Protein 2RKH (pdb70)

CATH classification: 1.10.10.10 (+1 more: 1.20.1280.20)

Nearest PDB structures (foldseek):
  2rkh-assembly1_A-2  TM=1.004E+00  e=2.175E-21  Paramagnetospirillum magnetotacticum MS-1
  1yg2-assembly1_A-2  TM=6.098E-01  e=1.077E-02  Vibrio cholerae
  6jyi-assembly1_B  TM=7.238E-01  e=4.010E-02  Bacillus cereus ATCC 14579
  8jxk-assembly3_E  TM=4.155E-01  e=3.402E-02  Mycobacterium tuberculosis H37Rv
  8uc6-assembly2_B  TM=2.905E-01  e=3.577E+00  Homo sapiens

Secondary structure (DSSP, 8-state):
---HHHHHHHHHHHHHHH---HHHHHHHHHHHHHH----TT----THHHHHTTSEE-----EE-HHHHHHHHHHHS----SSS-THHHHHHH---TT--HHHHHHHHHHHHHHHHHHHHHHHHHH-----SHHHHHHHH--HHHHHHHHHHHHHHH-

Foldseek 3Di:
DDDPLLVLLLQLLVVQAVDHQQVVSQVRSCLVVCLCPNPVVCVSGPVVCCVVQQWDFVCGTHGDPNVVVSNVVSVPDDDDPPPCCVVVVVVVVCCVVVDPVVSLVVLVVVLVVLVSSLVSLCVVLVPDDDDPSNVVSVVVVVSVVVNVVSVVVSVVD

B-factor: mean 50.37, std 12.3, range [30.34, 90.32]

Structure (mmCIF, N/CA/C/O backbone):
data_2RKH
#
_entry.id   2RKH
#
_cell.length_a   66.620
_cell.length_b   66.620
_cell.length_c   92.600
_cell.angle_alpha   90.000
_cell.angle_beta   90.000
_cell.angle_gamma   90.000
#
_symmetry.space_group_name_H-M   'P 43 21 2'
#
loop_
_entity.id
_entity.type
_entity.pdbx_description
1 polymer 'Putative AphA-like transcription factor'
2 water water
#
loop_
_atom_site.group_PDB
_atom_site.id
_atom_site.type_symbol
_atom_site.label_atom_id
_atom_site.label_alt_id
_atom_site.label_comp_id
_atom_site.label_asym_id
_atom_site.label_entity_id
_atom_site.label_seq_id
_atom_site.pdbx_PDB_ins_code
_atom_site.Cartn_x
_atom_site.Cartn_y
_atom_site.Cartn_z
_atom_site.occupancy
_atom_site.B_iso_or_equiv
_atom_site.auth_seq_id
_atom_site.auth_comp_id
_atom_site.auth_asym_id
_atom_site.auth_atom_id
_atom_site.pdbx_PDB_model_num
ATOM 1 N N . THR A 1 7 ? 20.108 4.009 -1.782 1.00 71.27 6 THR A N 1
ATOM 2 C CA . THR A 1 7 ? 19.713 5.105 -0.841 1.00 71.89 6 THR A CA 1
ATOM 3 C C . THR A 1 7 ? 18.764 4.576 0.245 1.00 71.67 6 THR A C 1
ATOM 4 O O . THR A 1 7 ? 17.889 3.743 -0.032 1.00 73.17 6 THR A O 1
ATOM 8 N N . LEU A 1 8 ? 18.944 5.078 1.471 1.00 69.17 7 LEU A N 1
ATOM 9 C CA . LEU A 1 8 ? 18.168 4.631 2.631 1.00 66.40 7 LEU A CA 1
ATOM 10 C C . LEU A 1 8 ? 16.719 5.124 2.630 1.00 65.10 7 LEU A C 1
ATOM 11 O O . LEU A 1 8 ? 16.405 6.180 2.070 1.00 64.42 7 LEU A O 1
ATOM 16 N N . THR A 1 9 ? 15.843 4.337 3.252 1.00 64.54 8 THR A N 1
ATOM 17 C CA . THR A 1 9 ? 14.452 4.743 3.468 1.00 63.73 8 THR A CA 1
ATOM 18 C C . THR A 1 9 ? 14.456 5.596 4.759 1.00 64.70 8 THR A C 1
ATOM 19 O O . THR A 1 9 ? 15.407 5.494 5.551 1.00 64.58 8 THR A O 1
ATOM 23 N N . PRO A 1 10 ? 13.435 6.462 4.964 1.00 65.58 9 PRO A N 1
ATOM 24 C CA . PRO A 1 10 ? 13.342 7.235 6.222 1.00 64.46 9 PRO A CA 1
ATOM 25 C C . PRO A 1 10 ? 13.411 6.389 7.510 1.00 63.81 9 PRO A C 1
ATOM 26 O O . PRO A 1 10 ? 14.040 6.817 8.476 1.00 65.10 9 PRO A O 1
ATOM 30 N N . LYS A 1 11 ? 12.796 5.206 7.504 1.00 61.26 10 LYS A N 1
ATOM 31 C CA . LYS A 1 11 ? 12.868 4.275 8.642 1.00 59.83 10 LYS A CA 1
ATOM 32 C C . LYS A 1 11 ? 14.307 3.773 8.882 1.00 59.26 10 LYS A C 1
ATOM 33 O O . LYS A 1 11 ? 14.718 3.598 10.033 1.00 58.40 10 LYS A O 1
ATOM 35 N N . GLU A 1 12 ? 15.050 3.536 7.794 1.00 57.23 11 GLU A N 1
ATOM 36 C CA . GLU A 1 12 ? 16.459 3.101 7.867 1.00 54.54 11 GLU A CA 1
ATOM 37 C C . GLU A 1 12 ? 17.388 4.201 8.385 1.00 51.33 11 GLU A C 1
ATOM 38 O O . GLU A 1 12 ? 18.352 3.903 9.085 1.00 52.74 11 GLU A O 1
ATOM 44 N N . ALA A 1 13 ? 17.116 5.445 8.004 1.00 49.48 12 ALA A N 1
ATOM 45 C CA . ALA A 1 13 ? 17.882 6.620 8.477 1.00 48.33 12 ALA A CA 1
ATOM 46 C C . ALA A 1 13 ? 17.730 6.809 9.999 1.00 47.63 12 ALA A C 1
ATOM 47 O O . ALA A 1 13 ? 18.710 7.089 10.695 1.00 47.19 12 ALA A O 1
ATOM 49 N N . VAL A 1 14 ? 16.500 6.633 10.492 1.00 45.21 13 VAL A N 1
ATOM 50 C CA . VAL A 1 14 ? 16.181 6.692 11.923 1.00 43.11 13 VAL A CA 1
ATOM 51 C C . VAL A 1 14 ? 16.844 5.516 12.651 1.00 42.80 13 VAL A C 1
ATOM 52 O O . VAL A 1 14 ? 17.365 5.691 13.753 1.00 42.39 13 VAL A O 1
ATOM 56 N N . ARG A 1 15 ? 16.820 4.327 12.042 1.00 42.31 14 ARG A N 1
ATOM 57 C CA . ARG A 1 15 ? 17.510 3.159 12.593 1.00 42.40 14 ARG A CA 1
ATOM 58 C C . ARG A 1 15 ? 19.015 3.357 12.684 1.00 39.60 14 ARG A C 1
ATOM 59 O O . ARG A 1 15 ? 19.622 2.944 13.660 1.00 38.64 14 ARG A O 1
ATOM 67 N N . LEU A 1 16 ? 19.604 3.937 11.639 1.00 39.86 15 LEU A N 1
ATOM 68 C CA . LEU A 1 16 ? 21.033 4.278 11.631 1.00 39.68 15 LEU A CA 1
ATOM 69 C C . LEU A 1 16 ? 21.347 5.215 12.804 1.00 38.53 15 LEU A C 1
ATOM 70 O O . LEU A 1 16 ? 22.297 4.983 13.549 1.00 39.71 15 LEU A O 1
ATOM 75 N N . CYS A 1 17 ? 20.493 6.219 13.005 1.00 39.45 16 CYS A N 1
ATOM 76 C CA . CYS A 1 17 ? 20.669 7.169 14.112 1.00 38.55 16 CYS A CA 1
ATOM 77 C C . CYS A 1 17 ? 20.631 6.464 15.466 1.00 38.33 16 CYS A C 1
ATOM 78 O O . CYS A 1 17 ? 21.537 6.640 16.271 1.00 37.91 16 CYS A O 1
ATOM 81 N N . ALA A 1 18 ? 19.626 5.608 15.667 1.00 37.73 17 ALA A N 1
ATOM 82 C CA . ALA A 1 18 ? 19.466 4.833 16.907 1.00 38.97 17 ALA A CA 1
ATOM 83 C C . ALA A 1 18 ? 20.618 3.864 17.178 1.00 38.61 17 ALA A C 1
ATOM 84 O O . ALA A 1 18 ? 21.153 3.835 18.292 1.00 38.41 17 ALA A O 1
ATOM 86 N N . LEU A 1 19 ? 20.989 3.075 16.166 1.00 39.42 18 LEU A N 1
ATOM 87 C CA . LEU A 1 19 ? 22.056 2.058 16.316 1.00 40.31 18 LEU A CA 1
ATOM 88 C C . LEU A 1 19 ? 23.440 2.679 16.531 1.00 41.41 18 LEU A C 1
ATOM 89 O O . LEU A 1 19 ? 24.228 2.157 17.317 1.00 41.01 18 LEU A O 1
ATOM 94 N N . GLY A 1 20 ? 23.729 3.777 15.831 1.00 40.29 19 GLY A N 1
ATOM 95 C CA . GLY A 1 20 ? 24.978 4.519 16.033 1.00 40.64 19 GLY A CA 1
ATOM 96 C C . GLY A 1 20 ? 25.059 5.177 17.412 1.00 39.75 19 GLY A C 1
ATOM 97 O O . GLY A 1 20 ? 26.115 5.187 18.033 1.00 40.65 19 GLY A O 1
ATOM 98 N N . THR A 1 21 ? 23.939 5.716 17.890 1.00 40.96 20 THR A N 1
ATOM 99 C CA . THR A 1 21 ? 23.864 6.377 19.200 1.00 42.42 20 THR A CA 1
ATOM 100 C C . THR A 1 21 ? 24.070 5.376 20.335 1.00 45.48 20 THR A C 1
ATOM 101 O O . THR A 1 21 ? 24.815 5.654 21.280 1.00 45.48 20 THR A O 1
ATOM 105 N N . ILE A 1 22 ? 23.401 4.230 20.238 1.00 47.52 21 ILE A N 1
ATOM 106 C CA . ILE A 1 22 ? 23.532 3.184 21.250 1.00 50.89 21 ILE A CA 1
ATOM 107 C C . ILE A 1 22 ? 24.885 2.437 21.173 1.00 51.83 21 ILE A C 1
ATOM 108 O O . ILE A 1 22 ? 25.326 1.893 22.184 1.00 50.34 21 ILE A O 1
ATOM 113 N N . ALA A 1 23 ? 25.527 2.419 19.998 1.00 53.24 22 ALA A N 1
ATOM 114 C CA . ALA A 1 23 ? 26.829 1.750 19.825 1.00 56.56 22 ALA A CA 1
ATOM 115 C C . ALA A 1 23 ? 27.952 2.368 20.673 1.00 59.32 22 ALA A C 1
ATOM 116 O O . ALA A 1 23 ? 28.846 1.645 21.111 1.00 58.97 22 ALA A O 1
ATOM 118 N N . SER A 1 24 ? 27.895 3.686 20.900 1.00 63.49 23 SER A N 1
ATOM 119 C CA . SER A 1 24 ? 28.891 4.404 21.719 1.00 65.34 23 SER A CA 1
ATOM 120 C C . SER A 1 24 ? 28.776 4.034 23.192 1.00 68.61 23 SER A C 1
ATOM 121 O O . SER A 1 24 ? 29.739 3.516 23.774 1.00 71.40 23 SER A O 1
ATOM 124 N N . GLN A 1 25 ? 27.607 4.296 23.785 1.00 69.47 24 GLN A N 1
ATOM 125 C CA . GLN A 1 25 ? 27.352 3.972 25.203 1.00 68.94 24 GLN A CA 1
ATOM 126 C C . GLN A 1 25 ? 25.917 3.469 25.428 1.00 68.72 24 GLN A C 1
ATOM 127 O O . GLN A 1 25 ? 24.984 4.023 24.824 1.00 69.28 24 GLN A O 1
ATOM 129 N N . PRO A 1 26 ? 25.736 2.394 26.241 1.00 67.12 25 PRO A N 1
ATOM 130 C CA . PRO A 1 26 ? 24.408 1.925 26.666 1.00 65.71 25 PRO A CA 1
ATOM 131 C C . PRO A 1 26 ? 23.512 3.038 27.239 1.00 62.35 25 PRO A C 1
ATOM 132 O O . PRO A 1 26 ? 24.013 3.997 27.845 1.00 63.16 25 PRO A O 1
ATOM 144 N N . ARG A 1 28 ? 19.100 4.141 28.434 1.00 49.66 27 ARG A N 1
ATOM 145 C CA . ARG A 1 28 ? 17.743 3.799 28.798 1.00 50.34 27 ARG A CA 1
ATOM 146 C C . ARG A 1 28 ? 16.858 4.110 27.567 1.00 49.79 27 ARG A C 1
ATOM 147 O O . ARG A 1 28 ? 17.191 5.034 26.791 1.00 45.34 27 ARG A O 1
ATOM 155 N N . TYR A 1 29 ? 15.786 3.324 27.361 1.00 49.54 28 TYR A N 1
ATOM 156 C CA . TYR A 1 29 ? 14.869 3.501 26.209 1.00 48.51 28 TYR A CA 1
ATOM 157 C C . TYR A 1 29 ? 14.520 4.980 25.989 1.00 46.98 28 TYR A C 1
ATOM 158 O O . TYR A 1 29 ? 14.713 5.504 24.887 1.00 44.37 28 TYR A O 1
ATOM 167 N N . SER A 1 30 ? 14.013 5.618 27.047 1.00 44.45 29 SER A N 1
ATOM 168 C CA . SER A 1 30 ? 13.634 7.050 27.039 1.00 44.79 29 SER A CA 1
ATOM 169 C C . SER A 1 30 ? 14.742 8.005 26.571 1.00 42.31 29 SER A C 1
ATOM 170 O O . SER A 1 30 ? 14.480 8.982 25.852 1.00 43.35 29 SER A O 1
ATOM 173 N N . GLU A 1 31 ? 15.974 7.714 26.989 1.00 41.00 30 GLU A N 1
ATOM 174 C CA . GLU A 1 31 ? 17.148 8.517 26.622 1.00 40.92 30 GLU A CA 1
ATOM 175 C C . GLU A 1 31 ? 17.484 8.346 25.141 1.00 38.32 30 GLU A C 1
ATOM 176 O O . GLU A 1 31 ? 17.758 9.332 24.461 1.00 37.63 30 GLU A O 1
ATOM 182 N N . LEU A 1 32 ? 17.437 7.105 24.651 1.00 36.75 31 LEU A N 1
ATOM 183 C CA . LEU A 1 32 ? 17.711 6.815 23.232 1.00 37.06 31 LEU A CA 1
ATOM 184 C C . LEU A 1 32 ? 16.645 7.440 22.324 1.00 36.07 31 LEU A C 1
ATOM 185 O O . LEU A 1 32 ? 16.982 8.116 21.333 1.00 39.13 31 LEU A O 1
ATOM 190 N N . ALA A 1 33 ? 15.368 7.255 22.688 1.00 36.97 32 ALA A N 1
ATOM 191 C CA . ALA A 1 33 ? 14.240 7.831 21.927 1.00 35.90 32 ALA A CA 1
ATOM 192 C C . ALA A 1 33 ? 14.346 9.355 21.848 1.00 34.71 32 ALA A C 1
ATOM 193 O O . ALA A 1 33 ? 14.228 9.938 20.749 1.00 34.74 32 ALA A O 1
ATOM 195 N N . GLY A 1 34 ? 14.600 9.989 22.994 1.00 32.78 33 GLY A N 1
ATOM 196 C CA . GLY A 1 34 ? 14.802 11.443 23.069 1.00 34.70 33 GLY A CA 1
ATOM 197 C C . GLY A 1 34 ? 15.953 11.980 22.227 1.00 34.18 33 GLY A C 1
ATOM 198 O O . GLY A 1 34 ? 15.855 13.055 2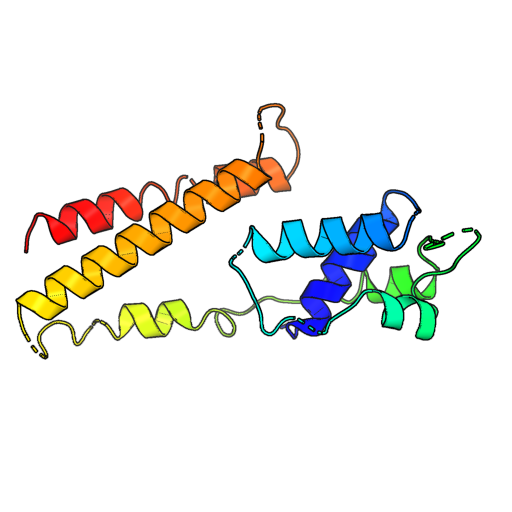1.598 1.00 35.09 33 GLY A O 1
ATOM 199 N N . SER A 1 35 ? 17.049 11.230 22.203 1.00 35.00 34 SER A N 1
ATOM 200 C CA . SER A 1 35 ? 18.241 11.614 21.442 1.00 33.73 34 SER A CA 1
ATOM 201 C C . SER A 1 35 ? 18.003 11.535 19.935 1.00 33.59 34 SER A C 1
ATOM 202 O O . SER A 1 35 ? 18.308 12.487 19.206 1.00 32.78 34 SER A O 1
ATOM 205 N N . VAL A 1 36 ? 17.440 10.413 19.484 1.00 33.68 35 VAL A N 1
ATOM 206 C CA . VAL A 1 36 ? 17.130 10.197 18.066 1.00 34.35 35 VAL A CA 1
ATOM 207 C C . VAL A 1 36 ? 16.140 11.249 17.564 1.00 33.22 35 VAL A C 1
ATOM 208 O O . VAL A 1 36 ? 16.350 11.842 16.520 1.00 34.62 35 VAL A O 1
ATOM 212 N N . ARG A 1 37 ? 15.084 11.478 18.336 1.00 33.61 36 ARG A N 1
ATOM 213 C CA . ARG A 1 37 ? 14.064 12.484 18.017 1.00 34.61 36 ARG A CA 1
ATOM 214 C C . ARG A 1 37 ? 14.655 13.875 17.859 1.00 34.53 36 ARG A C 1
ATOM 215 O O . ARG A 1 37 ? 14.348 14.595 16.898 1.00 39.10 36 ARG A O 1
ATOM 223 N N . HIS A 1 38 ? 15.503 14.252 18.810 1.00 36.15 37 HIS A N 1
ATOM 224 C CA . HIS A 1 38 ? 16.203 15.545 18.748 1.00 36.85 37 HIS A CA 1
ATOM 225 C C . HIS A 1 38 ? 17.167 15.667 17.563 1.00 37.29 37 HIS A C 1
ATOM 226 O O . HIS A 1 38 ? 17.136 16.665 16.831 1.00 37.20 37 HIS A O 1
ATOM 233 N N . PHE A 1 39 ? 17.994 14.648 17.342 1.00 39.17 38 PHE A N 1
ATOM 234 C CA . PHE A 1 39 ? 18.973 14.694 16.243 1.00 37.84 38 PHE A CA 1
ATOM 235 C C . PHE A 1 39 ? 18.306 14.757 14.873 1.00 37.71 38 PHE A C 1
ATOM 236 O O . PHE A 1 39 ? 18.615 15.652 14.061 1.00 35.44 38 PHE A O 1
ATOM 244 N N . THR A 1 40 ? 17.383 13.824 14.624 1.00 38.07 39 THR A N 1
ATOM 245 C CA . THR A 1 40 ? 16.674 13.757 13.334 1.00 36.47 39 THR A CA 1
ATOM 246 C C . THR A 1 40 ? 15.852 15.020 13.066 1.00 38.38 39 THR A C 1
ATOM 247 O O . THR A 1 40 ? 15.902 15.579 11.949 1.00 35.30 39 THR A O 1
ATOM 251 N N . SER A 1 41 ? 15.151 15.505 14.091 1.00 37.61 40 SER A N 1
ATOM 252 C CA . SER A 1 41 ? 14.315 16.697 13.927 1.00 39.31 40 SER A CA 1
ATOM 253 C C . SER A 1 41 ? 15.122 17.996 13.770 1.00 40.83 40 SER A C 1
ATOM 254 O O . SER A 1 41 ? 14.620 18.936 13.159 1.00 39.31 40 SER A O 1
ATOM 257 N N . ARG A 1 42 ? 16.333 18.072 14.343 1.00 42.62 41 ARG A N 1
ATOM 258 C CA . ARG A 1 42 ? 17.182 19.262 14.134 1.00 41.94 41 ARG A CA 1
ATOM 259 C C . ARG A 1 42 ? 17.699 19.345 12.694 1.00 44.71 41 ARG A C 1
ATOM 260 O O . ARG A 1 42 ? 17.838 20.438 12.177 1.00 46.91 41 ARG A O 1
ATOM 268 N N . ILE A 1 43 ? 17.995 18.210 12.069 1.00 44.31 42 ILE A N 1
ATOM 269 C CA . ILE A 1 43 ? 18.462 18.193 10.684 1.00 43.80 42 ILE A CA 1
ATOM 270 C C . ILE A 1 43 ? 17.303 18.33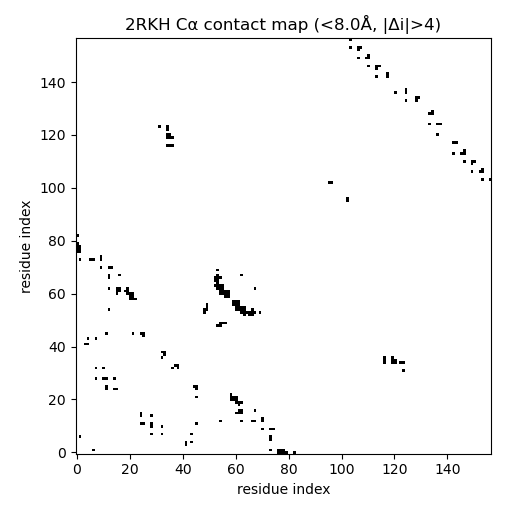4 9.688 1.00 46.37 42 ILE A C 1
ATOM 271 O O . ILE A 1 43 ? 17.405 19.108 8.734 1.00 44.52 42 ILE A O 1
ATOM 284 N N . GLY A 1 45 ? 13.852 19.066 10.336 1.00 42.25 44 GLY A N 1
ATOM 285 C CA . GLY A 1 45 ? 12.662 19.789 10.751 1.00 44.41 44 GLY A CA 1
ATOM 286 C C . GLY A 1 45 ? 11.729 18.839 11.483 1.00 42.05 44 GLY A C 1
ATOM 287 O O . GLY A 1 45 ? 12.090 17.669 11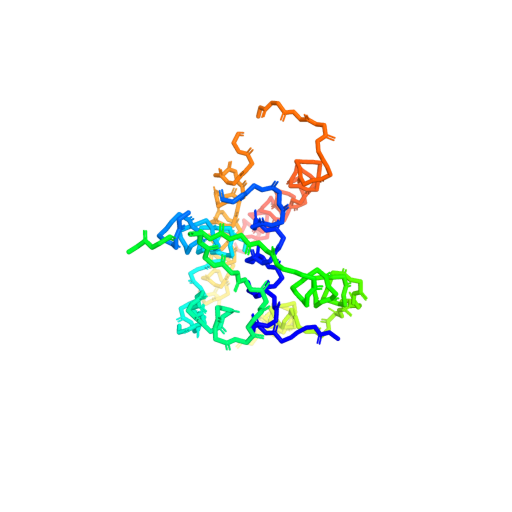.741 1.00 39.08 44 GLY A O 1
ATOM 288 N N . PRO A 1 46 ? 10.500 19.295 11.791 1.00 42.13 45 PRO A N 1
ATOM 289 C CA . PRO A 1 46 ? 9.593 18.453 12.574 1.00 40.79 45 PRO A CA 1
ATOM 290 C C . PRO A 1 46 ? 9.419 16.989 12.171 1.00 41.59 45 PRO A C 1
ATOM 291 O O . PRO A 1 46 ? 9.229 16.171 13.070 1.00 39.48 45 PRO A O 1
ATOM 295 N N . SER A 1 47 ? 9.457 16.642 10.873 1.00 42.05 46 SER A N 1
ATOM 296 C CA . SER A 1 47 ? 9.426 15.217 10.440 1.00 42.68 46 SER A CA 1
ATOM 297 C C . SER A 1 47 ? 8.333 14.396 11.099 1.00 43.79 46 SER A C 1
ATOM 298 O O . SER A 1 47 ? 8.572 13.256 11.550 1.00 45.71 46 SER A O 1
ATOM 301 N N . LEU A 1 48 ? 7.125 14.962 11.144 1.00 42.75 47 LEU A N 1
ATOM 302 C CA . LEU A 1 48 ? 6.001 14.343 11.862 1.00 42.26 47 LEU A CA 1
ATOM 303 C C . LEU A 1 48 ? 5.615 12.955 11.371 1.00 43.47 47 LEU A C 1
ATOM 304 O O . LEU A 1 48 ? 5.043 12.154 12.141 1.00 41.29 47 LEU A O 1
ATOM 309 N N . GLU A 1 49 ? 5.930 12.666 10.108 1.00 44.08 48 GLU A N 1
ATOM 310 C CA . GLU A 1 49 ? 5.661 11.343 9.516 1.00 46.51 48 GLU A CA 1
ATOM 311 C C . GLU A 1 49 ? 6.509 10.228 10.121 1.00 46.36 48 GLU A C 1
ATOM 312 O O . GLU A 1 49 ? 6.109 9.075 10.023 1.00 44.49 48 GLU A O 1
ATOM 318 N N . LEU A 1 50 ? 7.670 10.581 10.709 1.00 46.86 49 LEU A N 1
ATOM 319 C CA . LEU A 1 50 ? 8.571 9.633 11.389 1.00 48.47 49 LEU A CA 1
ATOM 320 C C . LEU A 1 50 ? 8.274 9.351 12.885 1.00 49.81 49 LEU A C 1
ATOM 321 O O . LEU A 1 50 ? 8.958 8.536 13.491 1.00 51.20 49 LEU A O 1
ATOM 334 N N . GLY A 1 52 ? 6.007 7.557 14.318 1.00 59.45 51 GLY A N 1
ATOM 335 C CA . GLY A 1 52 ? 5.741 6.125 14.500 1.00 63.36 51 GLY A CA 1
ATOM 336 C C . GLY A 1 52 ? 6.983 5.237 14.503 1.00 64.84 51 GLY A C 1
ATOM 337 O O . GLY A 1 52 ? 6.954 4.150 15.087 1.00 65.81 51 GLY A O 1
ATOM 338 N N . ILE A 1 53 ? 8.069 5.701 13.870 1.00 66.99 52 ILE A N 1
ATOM 339 C CA . ILE A 1 53 ? 9.331 4.955 13.783 1.00 67.98 52 ILE A CA 1
ATOM 340 C C . ILE A 1 53 ? 10.007 5.024 15.160 1.00 71.38 52 ILE A C 1
ATOM 341 O O . ILE A 1 53 ? 10.875 5.880 15.409 1.00 72.16 52 ILE A O 1
ATOM 346 N N . SER A 1 54 ? 9.582 4.115 16.043 1.00 74.11 53 SER A N 1
ATOM 347 C CA . SER A 1 54 ? 10.065 4.048 17.425 1.00 75.78 53 SER A CA 1
ATOM 348 C C . SER A 1 54 ? 11.189 3.041 17.634 1.00 76.21 53 SER A C 1
ATOM 349 O O . SER A 1 54 ? 11.390 2.114 16.841 1.00 75.45 53 SER A O 1
ATOM 352 N N . ILE A 1 55 ? 11.856 3.224 18.770 1.00 77.19 54 ILE A N 1
ATOM 353 C CA . ILE A 1 55 ? 12.992 2.411 19.223 1.00 77.22 54 ILE A CA 1
ATOM 354 C C . ILE A 1 55 ? 12.577 0.993 19.725 1.00 77.02 54 ILE A C 1
ATOM 355 O O . ILE A 1 55 ? 13.430 0.105 19.834 1.00 77.42 54 ILE A O 1
ATOM 360 N N . GLU A 1 56 ? 11.283 0.779 20.003 1.00 76.86 55 GLU A N 1
ATOM 361 C CA . GLU A 1 56 ? 10.758 -0.521 20.476 1.00 76.21 55 GLU A CA 1
ATOM 362 C C . GLU A 1 56 ? 11.022 -1.722 19.543 1.00 75.84 55 GLU A C 1
ATOM 363 O O . GLU A 1 56 ? 11.289 -2.827 20.024 1.00 76.06 55 GLU A O 1
ATOM 365 N N . LEU A 1 57 ? 10.967 -1.488 18.229 1.00 75.71 56 LEU A N 1
ATOM 366 C CA . LEU A 1 57 ? 11.168 -2.544 17.204 1.00 75.18 56 LEU A CA 1
ATOM 367 C C . LEU A 1 57 ? 12.611 -3.113 17.197 1.00 74.79 56 LEU A C 1
ATOM 368 O O . LEU A 1 57 ? 12.802 -4.302 16.913 1.00 74.96 56 LEU A O 1
ATOM 373 N N . LEU A 1 58 ? 13.603 -2.268 17.511 1.00 73.77 57 LEU A N 1
ATOM 374 C CA . LEU A 1 58 ? 15.030 -2.669 17.571 1.00 72.43 57 LEU A CA 1
ATOM 375 C C . LEU A 1 58 ? 15.275 -3.799 18.567 1.00 71.25 57 LEU A C 1
ATOM 376 O O . LEU A 1 58 ? 16.037 -4.722 18.272 1.00 70.60 57 LEU A O 1
ATOM 381 N N . ARG A 1 59 ? 14.640 -3.704 19.738 1.00 70.95 58 ARG A N 1
ATOM 382 C CA . ARG A 1 59 ? 14.695 -4.765 20.759 1.00 71.05 58 ARG A CA 1
ATOM 383 C C . ARG A 1 59 ? 13.994 -6.037 20.256 1.00 70.81 58 ARG A C 1
ATOM 384 O O . ARG A 1 59 ? 14.450 -7.146 20.550 1.00 70.69 58 ARG A O 1
ATOM 386 N N . TYR A 1 60 ? 12.902 -5.857 19.500 1.00 70.85 59 TYR A N 1
ATOM 387 C CA . TYR A 1 60 ? 12.127 -6.960 18.895 1.00 70.86 59 TYR A CA 1
ATOM 388 C C . TYR A 1 60 ? 12.939 -7.841 17.932 1.00 70.47 59 TYR A C 1
ATOM 389 O O . TYR A 1 60 ? 12.785 -9.068 17.946 1.00 69.33 59 TYR A O 1
ATOM 391 N N . GLU A 1 61 ? 13.793 -7.211 17.116 1.00 69.39 60 GLU A N 1
ATOM 392 C CA . GLU A 1 61 ? 14.644 -7.926 16.138 1.00 69.34 60 GLU A CA 1
ATOM 393 C C . GLU A 1 61 ? 16.023 -8.377 16.646 1.00 66.81 60 GLU A C 1
ATOM 394 O O . GLU A 1 61 ? 16.814 -8.919 15.866 1.00 66.74 60 GLU A O 1
ATOM 400 N N . GLY A 1 62 ? 16.310 -8.175 17.933 1.00 64.79 61 GLY A N 1
ATOM 401 C CA . GLY A 1 62 ? 17.601 -8.550 18.507 1.00 63.50 61 GLY A CA 1
ATOM 402 C C . GLY A 1 62 ? 18.785 -7.694 18.072 1.00 63.02 61 GLY A C 1
ATOM 403 O O . GLY A 1 62 ? 19.925 -8.145 18.176 1.00 62.60 61 GLY A O 1
ATOM 404 N N . LEU A 1 63 ? 18.519 -6.480 17.575 1.00 62.26 62 LEU A N 1
ATOM 405 C CA . LEU A 1 63 ? 19.566 -5.518 17.193 1.00 61.77 62 LEU A CA 1
ATOM 406 C C . LEU A 1 63 ? 20.076 -4.804 18.458 1.00 62.03 62 LEU A C 1
ATOM 407 O O . LEU A 1 63 ? 21.255 -4.451 18.544 1.00 62.37 62 LEU A O 1
ATOM 412 N N . VAL A 1 64 ? 19.172 -4.589 19.418 1.00 62.31 63 VAL A N 1
ATOM 413 C CA . VAL A 1 64 ? 19.472 -4.014 20.730 1.00 62.54 63 VAL A CA 1
ATOM 414 C C . VAL A 1 64 ? 19.018 -5.032 21.795 1.00 63.05 63 VAL A C 1
ATOM 415 O O . VAL A 1 64 ? 18.030 -5.743 21.584 1.00 62.08 63 VAL A O 1
ATOM 419 N N . GLU A 1 65 ? 19.744 -5.091 22.916 1.00 63.79 64 GLU A N 1
ATOM 420 C CA . GLU A 1 65 ? 19.463 -6.004 24.049 1.00 64.59 64 GLU A CA 1
ATOM 421 C C . GLU A 1 65 ? 19.389 -5.238 25.378 1.00 65.01 64 GLU A C 1
ATOM 422 O O . GLU A 1 65 ? 19.993 -4.178 25.518 1.00 65.18 64 GLU A O 1
ATOM 428 N N . ALA A 1 66 ? 18.677 -5.811 26.352 1.00 65.55 65 ALA A N 1
ATOM 429 C CA . ALA A 1 66 ? 18.509 -5.228 27.701 1.00 65.74 65 ALA A CA 1
ATOM 430 C C . ALA A 1 66 ? 19.681 -5.615 28.627 1.00 65.92 65 ALA A C 1
ATOM 431 O O . ALA A 1 66 ? 20.742 -6.024 28.143 1.00 65.78 65 ALA A O 1
ATOM 433 N N . VAL A 1 67 ? 19.514 -5.408 29.940 1.00 66.58 66 VAL A N 1
ATOM 434 C CA . VAL A 1 67 ? 20.495 -5.823 30.967 1.00 66.71 66 VAL A CA 1
ATOM 435 C C . VAL A 1 67 ? 19.743 -6.381 32.182 1.00 66.96 66 VAL A C 1
ATOM 436 O O . VAL A 1 67 ? 20.175 -7.350 32.804 1.00 67.63 66 VAL A O 1
ATOM 440 N N . ASP A 1 76 ? 11.035 1.338 31.479 1.00 56.07 75 ASP A N 1
ATOM 441 C CA . ASP A 1 76 ? 12.055 2.127 30.793 1.00 56.88 75 ASP A CA 1
ATOM 442 C C . ASP A 1 76 ? 13.426 1.476 31.034 1.00 56.78 75 ASP A C 1
ATOM 443 O O . ASP A 1 76 ? 14.229 1.966 31.826 1.00 55.74 75 ASP A O 1
ATOM 448 N N . ALA A 1 77 ? 13.681 0.373 30.329 1.00 57.63 76 ALA A N 1
ATOM 449 C CA . ALA A 1 77 ? 14.894 -0.449 30.539 1.00 58.09 76 ALA A CA 1
ATOM 450 C C . ALA A 1 77 ? 16.193 0.111 29.952 1.00 58.37 76 ALA A C 1
ATOM 451 O O . ALA A 1 77 ? 16.170 0.812 28.932 1.00 57.64 76 ALA A O 1
ATOM 461 N N . LEU A 1 79 ? 19.384 -0.296 27.867 1.00 57.96 78 LEU A N 1
ATOM 462 C CA . LEU A 1 79 ? 19.675 -1.084 26.657 1.00 57.42 78 LEU A CA 1
ATOM 463 C C . LEU A 1 79 ? 21.095 -0.921 26.114 1.00 56.37 78 LEU A C 1
ATOM 464 O O . LEU A 1 79 ? 21.799 0.032 26.458 1.00 57.46 78 LEU A O 1
ATOM 469 N N . ALA A 1 80 ? 21.491 -1.866 25.257 1.00 54.97 79 ALA A N 1
ATOM 470 C CA . ALA A 1 80 ? 22.814 -1.872 24.603 1.00 54.07 79 ALA A CA 1
ATOM 471 C C . ALA A 1 80 ? 22.780 -2.638 23.270 1.00 52.77 79 ALA A C 1
ATOM 472 O O . ALA A 1 80 ? 21.946 -3.530 23.075 1.00 50.93 79 ALA A O 1
ATOM 474 N N . ILE A 1 81 ? 23.694 -2.279 22.365 1.00 51.90 80 ILE A N 1
ATOM 475 C CA . ILE A 1 81 ? 23.764 -2.891 21.026 1.00 50.96 80 ILE A CA 1
ATOM 476 C C . ILE A 1 81 ? 24.259 -4.353 21.080 1.00 51.40 80 ILE A C 1
ATOM 477 O O . ILE A 1 81 ? 24.962 -4.745 22.024 1.00 51.95 80 ILE A O 1
ATOM 482 N N . SER A 1 82 ? 23.847 -5.146 20.086 1.00 50.93 81 SER A N 1
ATOM 483 C CA . SER A 1 82 ? 24.257 -6.552 19.928 1.00 50.46 81 SER A CA 1
ATOM 484 C C . SER A 1 82 ? 25.023 -6.751 18.613 1.00 50.19 81 SER A C 1
ATOM 485 O O . SER A 1 82 ? 25.074 -5.844 17.770 1.00 50.38 81 SER A O 1
ATOM 488 N N . ALA A 1 83 ? 25.584 -7.952 18.444 1.00 48.86 82 ALA A N 1
ATOM 489 C CA . ALA A 1 83 ? 26.342 -8.341 17.234 1.00 49.06 82 ALA A CA 1
ATOM 490 C C . ALA A 1 83 ? 25.527 -8.165 15.948 1.00 49.05 82 ALA A C 1
ATOM 491 O O . ALA A 1 83 ? 26.069 -7.711 14.937 1.00 50.29 82 ALA A O 1
ATOM 493 N N . ALA A 1 84 ? 24.239 -8.523 16.001 1.00 48.34 83 ALA A N 1
ATOM 494 C CA . ALA A 1 84 ? 23.305 -8.327 14.876 1.00 48.35 83 ALA A CA 1
ATOM 495 C C . ALA A 1 84 ? 23.104 -6.838 14.592 1.00 48.53 83 ALA A C 1
ATOM 496 O O . ALA A 1 84 ? 23.003 -6.431 13.424 1.00 49.03 83 ALA A O 1
ATOM 498 N N . GLY A 1 85 ? 23.030 -6.037 15.658 1.00 48.55 84 GLY A N 1
ATOM 499 C CA . GLY A 1 85 ? 22.894 -4.575 15.544 1.00 48.28 84 GLY A CA 1
ATOM 500 C C . GLY A 1 85 ? 24.101 -3.897 14.923 1.00 48.54 84 GLY A C 1
ATOM 501 O O . GLY A 1 85 ? 23.940 -2.930 14.171 1.00 49.51 84 GLY A O 1
ATOM 502 N N . ARG A 1 86 ? 25.302 -4.387 15.250 1.00 49.09 85 ARG A N 1
ATOM 503 C CA . ARG A 1 86 ? 26.553 -3.851 14.690 1.00 50.52 85 ARG A CA 1
ATOM 504 C C . ARG A 1 86 ? 26.701 -4.108 13.183 1.00 50.46 85 ARG A C 1
ATOM 505 O O . ARG A 1 86 ? 27.229 -3.250 12.470 1.00 50.25 85 ARG A O 1
ATOM 513 N N . ARG A 1 87 ? 26.244 -5.274 12.710 1.00 51.24 86 ARG A N 1
ATOM 514 C CA . ARG A 1 87 ? 26.264 -5.597 11.267 1.00 52.14 86 ARG A CA 1
ATOM 515 C C . ARG A 1 87 ? 25.295 -4.701 10.508 1.00 50.90 86 ARG A C 1
ATOM 516 O O . ARG A 1 87 ? 25.647 -4.132 9.467 1.00 51.00 86 ARG A O 1
ATOM 524 N N . GLU A 1 88 ? 24.075 -4.593 11.039 1.00 50.68 87 GLU A N 1
ATOM 525 C CA . GLU A 1 88 ? 23.036 -3.716 10.483 1.00 49.90 87 GLU A CA 1
ATOM 526 C C . GLU A 1 88 ? 23.540 -2.260 10.461 1.00 48.54 87 GLU A C 1
ATOM 527 O O . GLU A 1 88 ? 23.374 -1.570 9.456 1.00 47.73 87 GLU A O 1
ATOM 533 N N . LEU A 1 89 ? 24.185 -1.838 11.558 1.00 48.54 88 LEU A N 1
ATOM 534 C CA . LEU A 1 89 ? 24.814 -0.508 11.680 1.00 49.38 88 LEU A CA 1
ATOM 535 C C . LEU A 1 89 ? 25.823 -0.248 10.548 1.00 50.10 88 LEU A C 1
ATOM 536 O O . LEU A 1 89 ? 25.700 0.777 9.872 1.00 48.07 88 LEU A O 1
ATOM 541 N N . HIS A 1 90 ? 26.765 -1.184 10.314 1.00 52.19 89 HIS A N 1
ATOM 542 C CA A HIS A 1 90 ? 27.767 -1.062 9.221 0.50 52.42 89 HIS A CA 1
ATOM 543 C CA B HIS A 1 90 ? 27.748 -1.020 9.226 0.50 52.80 89 HIS A CA 1
ATOM 544 C C . HIS A 1 90 ? 27.096 -1.022 7.839 1.00 53.33 89 HIS A C 1
ATOM 545 O O . HIS A 1 90 ? 27.462 -0.204 6.985 1.00 53.44 89 HIS A O 1
ATOM 558 N N . SER A 1 91 ? 26.127 -1.914 7.630 1.00 53.92 90 SER A N 1
ATOM 559 C CA . SER A 1 91 ? 25.368 -1.990 6.366 1.00 53.97 90 SER A CA 1
ATOM 560 C C . SER A 1 91 ? 24.657 -0.663 6.072 1.00 53.68 90 SER A C 1
ATOM 561 O O . SER A 1 91 ? 24.733 -0.143 4.952 1.00 54.08 90 SER A O 1
ATOM 564 N N . LEU A 1 92 ? 23.982 -0.120 7.085 1.00 53.54 91 LEU A N 1
ATOM 565 C CA . LEU A 1 92 ? 23.303 1.188 6.972 1.00 52.86 91 LEU A CA 1
ATOM 566 C C . LEU A 1 92 ? 24.278 2.346 6.795 1.00 51.62 91 LEU A C 1
ATOM 567 O O . LEU A 1 92 ? 24.045 3.243 5.972 1.00 53.48 91 LEU A O 1
ATOM 572 N N . LEU A 1 93 ? 25.360 2.313 7.567 1.00 51.14 92 LEU A N 1
ATOM 573 C CA . LEU A 1 93 ? 26.364 3.384 7.585 1.00 51.36 92 LEU A CA 1
ATOM 574 C C . LEU A 1 93 ? 27.183 3.489 6.292 1.00 53.23 92 LEU A C 1
ATOM 575 O O . LEU A 1 93 ? 27.535 4.594 5.877 1.00 54.41 92 LEU A O 1
ATOM 580 N N . THR A 1 94 ? 27.460 2.352 5.658 1.00 56.56 93 THR A N 1
ATOM 581 C CA . THR A 1 94 ? 28.216 2.295 4.407 1.00 58.95 93 THR A CA 1
ATOM 582 C C . THR A 1 94 ? 27.247 2.062 3.240 1.00 62.57 93 THR A C 1
ATOM 583 O O . THR A 1 94 ? 27.299 1.022 2.579 1.00 65.60 93 THR A O 1
ATOM 587 N N . ALA A 1 95 ? 26.349 3.022 3.030 1.00 65.19 94 ALA A N 1
ATOM 588 C CA . ALA A 1 95 ? 25.341 2.987 1.962 1.00 67.39 94 ALA A CA 1
ATOM 589 C C . ALA A 1 95 ? 25.380 4.307 1.206 1.00 69.67 94 ALA A C 1
ATOM 590 O O . ALA A 1 95 ? 25.603 5.357 1.812 1.00 71.42 94 ALA A O 1
ATOM 592 N N . ARG A 1 96 ? 25.149 4.260 -0.104 1.00 71.08 95 ARG A N 1
ATOM 593 C CA . ARG A 1 96 ? 25.229 5.463 -0.944 1.00 72.71 95 ARG A CA 1
ATOM 594 C C . ARG A 1 96 ? 24.096 6.457 -0.697 1.00 74.21 95 ARG A C 1
ATOM 595 O O . ARG A 1 96 ? 23.023 6.084 -0.234 1.00 75.71 95 ARG A O 1
ATOM 597 N N . LEU A 1 97 ? 24.371 7.729 -0.975 1.00 75.66 96 LEU A N 1
ATOM 598 C CA . LEU A 1 97 ? 23.367 8.789 -0.931 1.00 77.30 96 LEU A CA 1
ATOM 599 C C . LEU A 1 97 ? 22.756 8.826 -2.330 1.00 79.42 96 LEU A C 1
ATOM 600 O O . LEU A 1 97 ? 22.953 7.910 -3.137 1.00 79.61 96 LEU A O 1
ATOM 605 N N . ARG A 1 98 ? 21.956 9.852 -2.594 1.00 81.03 97 ARG A N 1
ATOM 606 C CA . ARG A 1 98 ? 21.523 10.148 -3.944 1.00 83.06 97 ARG A CA 1
ATOM 607 C C . ARG A 1 98 ? 21.057 11.589 -4.018 1.00 85.12 97 ARG A C 1
ATOM 608 O O . ARG A 1 98 ? 20.681 12.179 -2.985 1.00 84.66 97 ARG A O 1
ATOM 610 N N . PRO A 1 99 ? 21.130 12.186 -5.226 1.00 86.56 98 PRO A N 1
ATOM 611 C CA . PRO A 1 99 ? 20.495 13.498 -5.391 1.00 88.09 98 PRO A CA 1
ATOM 612 C C . PRO A 1 99 ? 18.953 13.300 -5.421 1.00 88.54 98 PRO A C 1
ATOM 613 O O . PRO A 1 99 ? 18.223 14.281 -5.319 1.00 87.79 98 PRO A O 1
ATOM 617 N N . GLY A 1 100 ? 18.500 12.047 -5.647 1.00 89.02 99 GLY A N 1
ATOM 618 C CA . GLY A 1 100 ? 17.118 11.610 -5.434 1.00 88.48 99 GLY A CA 1
ATOM 619 C C . GLY A 1 100 ? 17.075 11.365 -3.922 1.00 88.97 99 GLY A C 1
ATOM 620 O O . GLY A 1 100 ? 17.975 10.712 -3.376 1.00 90.32 99 GLY A O 1
ATOM 621 N N . SER A 1 101 ? 16.030 11.881 -3.270 1.00 87.86 100 SER A N 1
ATOM 622 C CA . SER A 1 101 ? 15.819 11.909 -1.782 1.00 85.76 100 SER A CA 1
ATOM 623 C C . SER A 1 101 ? 16.263 13.276 -1.159 1.00 83.95 100 SER A C 1
ATOM 624 O O . SER A 1 101 ? 16.895 13.352 -0.101 1.00 82.20 100 SER A O 1
ATOM 627 N N . ASP A 1 102 ? 15.901 14.342 -1.880 1.00 8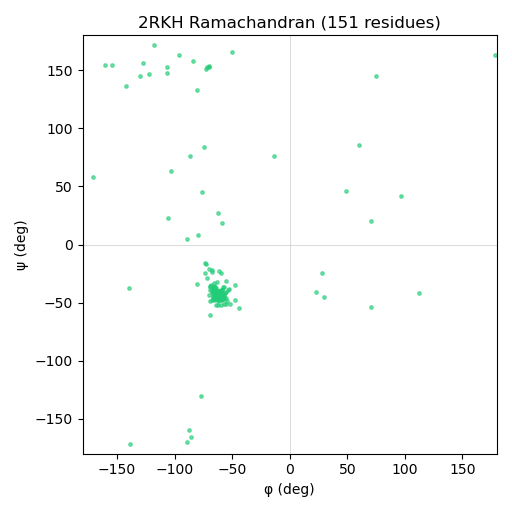2.42 101 ASP A N 1
ATOM 628 C CA . ASP A 1 102 ? 16.073 15.767 -1.501 1.00 77.83 101 ASP A CA 1
ATOM 629 C C . ASP A 1 102 ? 15.279 16.604 -2.562 1.00 73.30 101 ASP A C 1
ATOM 630 O O . ASP A 1 102 ? 15.825 17.468 -3.267 1.00 69.53 101 ASP A O 1
ATOM 635 N N . LEU A 1 103 ? 13.970 16.283 -2.629 1.00 68.94 102 LEU A N 1
ATOM 636 C CA . LEU A 1 103 ? 12.987 16.810 -3.612 1.00 65.52 102 LEU A CA 1
ATOM 637 C C . LEU A 1 103 ? 12.767 18.315 -3.554 1.00 59.13 102 LEU A C 1
ATOM 638 O O . LEU A 1 103 ? 12.310 18.906 -4.541 1.00 54.21 102 LEU A O 1
ATOM 643 N N . SER A 1 104 ? 13.061 18.920 -2.400 1.00 54.53 103 SER A N 1
ATOM 644 C CA . SER A 1 104 ? 13.023 20.369 -2.242 1.00 53.48 103 SER A CA 1
ATOM 645 C C . SER A 1 104 ? 13.888 21.100 -3.257 1.00 50.69 103 SER A C 1
ATOM 646 O O . SER A 1 104 ? 13.546 22.213 -3.607 1.00 52.48 103 SER A O 1
ATOM 649 N N . LYS A 1 105 ? 15.003 20.501 -3.700 1.00 49.00 104 LYS A N 1
ATOM 650 C CA . LYS A 1 105 ? 15.847 21.127 -4.739 1.00 48.64 104 LYS A CA 1
ATOM 651 C C . LYS A 1 105 ? 15.047 21.301 -6.053 1.00 43.32 104 LYS A C 1
ATOM 652 O O . LYS A 1 105 ? 15.121 22.350 -6.672 1.00 44.83 104 LYS A O 1
ATOM 656 N N . LEU A 1 106 ? 14.290 20.282 -6.431 1.00 41.37 105 LEU A N 1
ATOM 657 C CA . LEU A 1 106 ? 13.428 20.341 -7.614 1.00 41.86 105 LEU A CA 1
ATOM 658 C C . LEU A 1 106 ? 12.313 21.350 -7.438 1.00 43.09 105 LEU A C 1
ATOM 659 O O . LEU A 1 106 ? 12.063 22.154 -8.354 1.00 40.67 105 LEU A O 1
ATOM 664 N N . VAL A 1 107 ? 11.659 21.316 -6.276 1.00 39.77 106 VAL A N 1
ATOM 665 C CA . VAL A 1 107 ? 10.539 22.225 -6.017 1.00 43.07 106 VAL A CA 1
ATOM 666 C C . VAL A 1 107 ? 11.017 23.688 -6.047 1.00 42.62 106 VAL A C 1
ATOM 667 O O . VAL A 1 107 ? 10.373 24.519 -6.671 1.00 42.34 106 VAL A O 1
ATOM 671 N N . VAL A 1 108 ? 12.167 23.980 -5.445 1.00 43.40 107 VAL A N 1
ATOM 672 C CA . VAL A 1 108 ? 12.679 25.361 -5.458 1.00 44.65 107 VAL A CA 1
ATOM 673 C C . VAL A 1 108 ? 13.085 25.769 -6.874 1.00 41.76 107 VAL A C 1
ATOM 674 O O . VAL A 1 108 ? 12.802 26.897 -7.294 1.00 40.07 107 VAL A O 1
ATOM 678 N N . ALA A 1 109 ? 13.726 24.853 -7.600 1.00 38.60 108 ALA A N 1
ATOM 679 C CA . ALA A 1 109 ? 14.119 25.084 -8.998 1.00 37.48 108 ALA A CA 1
ATOM 680 C C . ALA A 1 109 ? 12.876 25.380 -9.860 1.00 38.06 108 ALA A C 1
ATOM 681 O O . ALA A 1 109 ? 12.912 26.265 -10.706 1.00 39.02 108 ALA A O 1
ATOM 683 N N . LEU A 1 110 ? 11.785 24.650 -9.625 1.00 38.55 109 LEU A N 1
ATOM 684 C CA . LEU A 1 110 ? 10.516 24.878 -10.329 1.00 37.40 109 LEU A CA 1
ATOM 685 C C . LEU A 1 110 ? 9.883 26.252 -9.960 1.00 37.78 109 LEU A C 1
ATOM 686 O O . LEU A 1 110 ? 9.393 26.962 -10.842 1.00 37.51 109 LEU A O 1
ATOM 691 N N . LYS A 1 111 ? 9.929 26.626 -8.679 1.00 39.51 110 LYS A N 1
ATOM 692 C CA . LYS A 1 111 ? 9.471 27.963 -8.222 1.00 40.64 110 LYS A CA 1
ATOM 693 C C . LYS A 1 111 ? 10.254 29.106 -8.925 1.00 40.85 110 LYS A C 1
ATOM 694 O O . LYS A 1 111 ? 9.664 30.098 -9.377 1.00 40.56 110 LYS A O 1
ATOM 708 N N . ARG A 1 113 ? 12.040 28.779 -11.837 1.00 38.07 112 ARG A N 1
ATOM 709 C CA . ARG A 1 113 ? 11.750 28.702 -13.254 1.00 36.92 112 ARG A CA 1
ATOM 710 C C . ARG A 1 113 ? 10.408 29.318 -13.624 1.00 36.22 112 ARG A C 1
ATOM 711 O O . ARG A 1 113 ? 10.311 29.989 -14.673 1.00 31.97 112 ARG A O 1
ATOM 719 N N . PHE A 1 114 ? 9.390 29.077 -12.800 1.00 37.62 113 PHE A N 1
ATOM 720 C CA . PHE A 1 114 ? 8.021 29.571 -13.107 1.00 38.17 113 PHE A CA 1
ATOM 721 C C . PHE A 1 114 ? 7.566 30.781 -12.246 1.00 39.69 113 PHE A C 1
ATOM 722 O O . PHE A 1 114 ? 6.357 31.081 -12.143 1.00 38.37 113 PHE A O 1
ATOM 730 N N . LEU A 1 115 ? 8.543 31.515 -11.709 1.00 38.90 114 LEU A N 1
ATOM 731 C CA . LEU A 1 115 ? 8.302 32.699 -10.867 1.00 39.56 114 LEU A CA 1
ATOM 732 C C . LEU A 1 115 ? 7.468 33.762 -11.584 1.00 41.28 114 LEU A C 1
ATOM 733 O O . LEU A 1 115 ? 6.617 34.386 -10.962 1.00 42.64 114 LEU A O 1
ATOM 738 N N . GLY A 1 116 ? 7.688 33.917 -12.897 1.00 41.22 115 GLY A N 1
ATOM 739 C CA . GLY A 1 116 ? 6.951 34.860 -13.729 1.00 42.57 115 GLY A CA 1
ATOM 740 C C . GLY A 1 116 ? 5.482 34.524 -13.920 1.00 43.18 115 GLY A C 1
ATOM 741 O O . GLY A 1 116 ? 4.699 35.405 -14.255 1.00 44.23 115 GLY A O 1
ATOM 742 N N . LEU A 1 117 ? 5.111 33.256 -13.724 1.00 43.43 116 LEU A N 1
ATOM 743 C CA . LEU A 1 117 ? 3.722 32.822 -13.804 1.00 44.29 116 LEU A CA 1
ATOM 744 C C . LEU A 1 117 ? 2.883 33.205 -12.574 1.00 44.72 116 LEU A C 1
ATOM 745 O O . LEU A 1 117 ? 1.664 33.049 -12.611 1.00 45.88 116 LEU A O 1
ATOM 758 N N . GLU A 1 119 ? 1.618 36.095 -9.580 1.00 45.78 118 GLU A N 1
ATOM 759 C CA . GLU A 1 119 ? 1.409 37.545 -9.440 1.00 45.59 118 GLU A CA 1
ATOM 760 C C . GLU A 1 119 ? 2.561 38.102 -8.579 1.00 44.80 118 GLU A C 1
ATOM 761 O O . GLU A 1 119 ? 3.150 37.368 -7.761 1.00 43.86 118 GLU A O 1
ATOM 765 N N . ALA A 1 120 ? 2.878 39.384 -8.792 1.00 45.02 119 ALA A N 1
ATOM 766 C CA . ALA A 1 120 ? 3.972 40.108 -8.097 1.00 45.14 119 ALA A CA 1
ATOM 767 C C . ALA A 1 120 ? 3.993 39.932 -6.586 1.00 44.05 119 ALA A C 1
ATOM 768 O O . ALA A 1 120 ? 5.039 39.634 -6.011 1.00 43.07 119 ALA A O 1
ATOM 770 N N . GLU A 1 121 ? 2.834 40.102 -5.959 1.00 43.07 120 GLU A N 1
ATOM 771 C CA . GLU A 1 121 ? 2.694 39.935 -4.503 1.00 44.18 120 GLU A CA 1
ATOM 772 C C . GLU A 1 121 ? 3.048 38.511 -4.064 1.00 45.30 120 GLU A C 1
ATOM 773 O O . GLU A 1 121 ? 3.774 38.330 -3.081 1.00 44.92 120 GLU A O 1
ATOM 775 N N . GLU A 1 122 ? 2.568 37.518 -4.818 1.00 46.32 121 GLU A N 1
ATOM 776 C CA . GLU A 1 122 ? 2.842 36.100 -4.537 1.00 45.44 121 GLU A CA 1
ATOM 777 C C . GLU A 1 122 ? 4.331 35.751 -4.691 1.00 43.29 121 GLU A C 1
ATOM 778 O O . GLU A 1 122 ? 4.830 34.968 -3.896 1.00 43.82 121 GLU A O 1
ATOM 784 N N . ARG A 1 123 ? 5.028 36.344 -5.671 1.00 42.26 122 ARG A N 1
ATOM 785 C CA . ARG A 1 123 ? 6.480 36.128 -5.856 1.00 44.31 122 ARG A CA 1
ATOM 786 C C . ARG A 1 123 ? 7.257 36.561 -4.614 1.00 42.96 122 ARG A C 1
ATOM 787 O O . ARG A 1 123 ? 8.043 35.793 -4.101 1.00 44.80 122 ARG A O 1
ATOM 795 N N . ALA A 1 124 ? 7.014 37.794 -4.157 1.00 43.17 123 ALA A N 1
ATOM 796 C CA . ALA A 1 124 ? 7.631 38.345 -2.937 1.00 43.04 123 ALA A CA 1
ATOM 797 C C . ALA A 1 124 ? 7.373 37.434 -1.733 1.00 43.04 123 ALA A C 1
ATOM 798 O O . ALA A 1 124 ? 8.307 37.126 -0.977 1.00 44.94 123 ALA A O 1
ATOM 800 N N . HIS A 1 125 ? 6.121 36.992 -1.582 1.00 42.66 124 HIS A N 1
ATOM 801 C CA . HIS A 1 125 ? 5.723 36.066 -0.502 1.00 44.50 124 HIS A CA 1
ATOM 802 C C . HIS A 1 125 ? 6.478 34.725 -0.533 1.00 44.38 124 HIS A C 1
ATOM 803 O O . HIS A 1 125 ? 6.882 34.209 0.513 1.00 44.81 124 HIS A O 1
ATOM 810 N N . GLN A 1 126 ? 6.653 34.169 -1.729 1.00 44.15 125 GLN A N 1
ATOM 811 C CA . GLN A 1 126 ? 7.390 32.911 -1.908 1.00 43.77 125 GLN A CA 1
ATOM 812 C C . GLN A 1 126 ? 8.846 33.063 -1.500 1.00 43.94 125 GLN A C 1
ATOM 813 O O . GLN A 1 126 ? 9.385 32.178 -0.813 1.00 39.75 125 GLN A O 1
ATOM 819 N N . ILE A 1 127 ? 9.449 34.210 -1.837 1.00 42.85 126 ILE A N 1
ATOM 820 C CA . ILE A 1 127 ? 10.841 34.482 -1.434 1.00 43.65 126 ILE A CA 1
ATOM 821 C C . ILE A 1 127 ? 10.917 34.689 0.098 1.00 43.78 126 ILE A C 1
ATOM 822 O O . ILE A 1 127 ? 11.850 34.179 0.711 1.00 43.90 126 ILE A O 1
ATOM 827 N N . ASP A 1 128 ? 9.924 35.373 0.692 1.00 45.52 127 ASP A N 1
ATOM 828 C CA . ASP A 1 128 ? 9.824 35.522 2.160 1.00 45.47 127 ASP A CA 1
ATOM 829 C C . ASP A 1 128 ? 9.787 34.132 2.840 1.00 45.08 127 ASP A C 1
ATOM 830 O O . ASP A 1 128 ? 10.487 33.907 3.829 1.00 44.14 127 ASP A O 1
ATOM 835 N N . LEU A 1 129 ? 8.991 33.214 2.292 1.00 44.85 128 LEU A N 1
ATOM 836 C CA . LEU A 1 129 ? 8.915 31.835 2.820 1.00 45.09 128 LEU A CA 1
ATOM 837 C C . LEU A 1 129 ? 10.246 31.081 2.749 1.00 45.06 128 LEU A C 1
ATOM 838 O O . LEU A 1 129 ? 10.582 30.361 3.690 1.00 45.10 128 LEU A O 1
ATOM 843 N N . LEU A 1 130 ? 11.001 31.242 1.654 1.00 44.37 129 LEU A N 1
ATOM 844 C CA . LEU A 1 130 ? 12.328 30.599 1.523 1.00 44.07 129 LEU A CA 1
ATOM 845 C C . LEU A 1 130 ? 13.324 31.128 2.551 1.00 44.53 129 LEU A C 1
ATOM 846 O O . LEU A 1 130 ? 14.104 30.342 3.116 1.00 44.08 129 LEU A O 1
ATOM 851 N N . ILE A 1 131 ? 13.294 32.446 2.799 1.00 42.84 130 ILE A N 1
ATOM 852 C CA . ILE A 1 131 ? 14.132 33.106 3.816 1.00 42.76 130 ILE A CA 1
ATOM 853 C C . ILE A 1 131 ? 13.814 32.560 5.236 1.00 45.58 130 ILE A C 1
ATOM 854 O O . ILE A 1 131 ? 14.723 32.228 6.016 1.00 45.23 130 ILE A O 1
ATOM 859 N N . GLU A 1 132 ? 12.518 32.481 5.540 1.00 47.71 131 GLU A N 1
ATOM 860 C CA . GLU A 1 132 ? 11.986 31.956 6.810 1.00 48.33 131 GLU A CA 1
ATOM 861 C C . GLU A 1 132 ? 12.480 30.511 7.059 1.00 48.08 131 GLU A C 1
ATOM 862 O O . GLU A 1 132 ? 12.918 30.180 8.173 1.00 45.72 131 GLU A O 1
ATOM 868 N N . GLY A 1 133 ? 12.447 29.691 6.008 1.00 46.16 132 GLY A N 1
ATOM 869 C CA . GLY A 1 133 ? 12.936 28.321 6.048 1.00 47.25 132 GLY A CA 1
ATOM 870 C C . GLY A 1 133 ? 14.439 28.219 6.300 1.00 47.97 132 GLY A C 1
ATOM 871 O O . GLY A 1 133 ? 14.867 27.402 7.112 1.00 45.57 132 GLY A O 1
ATOM 872 N N . VAL A 1 134 ? 15.239 29.042 5.615 1.00 46.52 133 VAL A N 1
ATOM 873 C CA . VAL A 1 134 ? 16.702 29.049 5.819 1.00 47.37 133 VAL A CA 1
ATOM 874 C C . VAL A 1 134 ? 17.037 29.520 7.247 1.00 46.26 133 VAL A C 1
ATOM 875 O O . VAL A 1 134 ? 17.870 28.898 7.911 1.00 49.20 133 VAL A O 1
ATOM 879 N N . ASP A 1 135 ? 16.381 30.586 7.708 1.00 48.04 134 ASP A N 1
ATOM 880 C CA . ASP A 1 135 ? 16.541 31.105 9.086 1.00 48.13 134 ASP A CA 1
ATOM 881 C C . ASP A 1 135 ? 16.290 29.999 10.119 1.00 48.06 134 ASP A C 1
ATOM 882 O O . ASP A 1 135 ? 17.055 29.823 11.078 1.00 47.84 134 ASP A O 1
ATOM 887 N N . SER A 1 136 ? 15.177 29.306 9.920 1.00 46.52 135 SER A N 1
ATOM 888 C CA . SER A 1 136 ? 14.762 28.220 10.795 1.00 49.49 135 SER A CA 1
ATOM 889 C C . SER A 1 136 ? 15.784 27.077 10.808 1.00 47.08 135 SER A C 1
ATOM 890 O O . SER A 1 136 ? 16.127 26.559 11.872 1.00 47.52 135 SER A O 1
ATOM 893 N N . GLU A 1 137 ? 16.275 26.716 9.626 1.00 46.30 136 GLU A N 1
ATOM 894 C CA . GLU A 1 137 ? 17.238 25.652 9.479 1.00 46.17 136 GLU A CA 1
ATOM 895 C C . GLU A 1 137 ? 18.563 26.006 10.189 1.00 45.98 136 GLU A C 1
ATOM 896 O O . GLU A 1 137 ? 19.131 25.164 10.882 1.00 42.14 136 GLU A O 1
ATOM 902 N N . LEU A 1 138 ? 19.043 27.237 9.999 1.00 43.01 137 LEU A N 1
ATOM 903 C CA . LEU A 1 138 ? 20.245 27.748 10.713 1.00 45.25 137 LEU A CA 1
ATOM 904 C C . LEU A 1 138 ? 20.132 27.667 12.234 1.00 44.15 137 LEU A C 1
ATOM 905 O O . LEU A 1 138 ? 21.098 27.322 12.908 1.00 45.91 137 LEU A O 1
ATOM 910 N N . ALA A 1 139 ? 18.960 28.012 12.756 1.00 44.04 138 ALA A N 1
ATOM 911 C CA . ALA A 1 139 ? 18.709 27.986 14.208 1.00 45.94 138 ALA A CA 1
ATOM 912 C C . ALA A 1 139 ? 18.735 26.552 14.770 1.00 45.67 138 ALA A C 1
ATOM 913 O O . ALA A 1 139 ? 19.266 26.325 15.856 1.00 46.72 138 ALA A O 1
ATOM 915 N N . ARG A 1 140 ? 18.183 25.599 14.018 1.00 46.64 139 ARG A N 1
ATOM 916 C CA . ARG A 1 140 ? 18.189 24.179 14.408 1.00 45.43 139 ARG A CA 1
ATOM 917 C C . ARG A 1 140 ? 19.608 23.623 14.391 1.00 44.14 139 ARG A C 1
ATOM 918 O O . ARG A 1 140 ? 20.007 22.926 15.323 1.00 42.72 139 ARG A O 1
ATOM 926 N N . LEU A 1 141 ? 20.361 23.925 13.339 1.00 42.55 140 LEU A N 1
ATOM 927 C CA . LEU A 1 141 ? 21.750 23.465 13.238 1.00 43.73 140 LEU A CA 1
ATOM 928 C C . LEU A 1 141 ? 22.646 24.105 14.304 1.00 44.23 140 LEU A C 1
ATOM 929 O O . LEU A 1 141 ? 23.544 23.423 14.826 1.00 45.59 140 LEU A O 1
ATOM 934 N N . ALA A 1 142 ? 22.382 25.369 14.643 1.00 43.80 141 ALA A N 1
ATOM 935 C CA . ALA A 1 142 ? 23.110 26.078 15.732 1.00 46.03 141 ALA A CA 1
ATOM 936 C C . ALA A 1 142 ? 22.836 25.397 17.086 1.00 46.41 141 ALA A C 1
ATOM 937 O O . ALA A 1 142 ? 23.753 25.238 17.907 1.00 46.48 141 ALA A O 1
ATOM 939 N N . ASP A 1 143 ? 21.572 25.005 17.291 1.00 47.28 142 ASP A N 1
ATOM 940 C CA . ASP A 1 143 ? 21.127 24.229 18.460 1.00 48.09 142 ASP A CA 1
ATOM 941 C C . ASP A 1 143 ? 21.919 22.923 18.547 1.00 47.74 142 ASP A C 1
ATOM 942 O O . ASP A 1 143 ? 22.489 22.608 19.577 1.00 49.87 142 ASP A O 1
ATOM 947 N N . LEU A 1 144 ? 21.963 22.186 17.449 1.00 46.42 143 LEU A N 1
ATOM 948 C CA . LEU A 1 144 ? 22.681 20.911 17.393 1.00 46.38 143 LEU A CA 1
ATOM 949 C C . LEU A 1 144 ? 24.199 21.052 17.580 1.00 49.83 143 LEU A C 1
ATOM 950 O O . LEU A 1 144 ? 24.822 20.237 18.276 1.00 48.09 143 LEU A O 1
ATOM 955 N N . ARG A 1 145 ? 24.778 22.096 16.982 1.00 49.45 144 ARG A N 1
ATOM 956 C CA . ARG A 1 145 ? 26.217 22.352 17.057 1.00 50.80 144 ARG A CA 1
ATOM 957 C C . ARG A 1 145 ? 26.660 22.669 18.495 1.00 53.57 144 ARG A C 1
ATOM 958 O O . ARG A 1 145 ? 27.658 22.129 18.950 1.00 54.57 144 ARG A O 1
ATOM 966 N N . GLY A 1 146 ? 25.914 23.528 19.186 1.00 56.42 145 GLY A N 1
ATOM 967 C CA . GLY A 1 146 ? 26.233 23.937 20.555 1.00 59.90 145 GLY A CA 1
ATOM 968 C C . GLY A 1 146 ? 27.463 24.840 20.638 1.00 62.01 145 GLY A C 1
ATOM 969 O O . GLY A 1 146 ? 27.809 25.552 19.680 1.00 63.94 145 GLY A O 1
ATOM 970 N N . GLY A 1 149 ? 31.012 25.820 20.053 1.00 86.37 148 GLY A N 1
ATOM 971 C CA . GLY A 1 149 ? 32.117 25.604 20.989 1.00 85.79 148 GLY A CA 1
ATOM 972 C C . GLY A 1 149 ? 32.585 24.149 21.049 1.00 85.99 148 GLY A C 1
ATOM 973 O O . GLY A 1 149 ? 31.761 23.233 20.962 1.00 86.23 148 GLY A O 1
ATOM 974 N N . GLU A 1 150 ? 33.900 23.962 21.239 1.00 84.19 149 GLU A N 1
ATOM 975 C CA . GLU A 1 150 ? 34.598 22.650 21.288 1.00 82.14 149 GLU A CA 1
ATOM 976 C C . GLU A 1 150 ? 34.460 21.806 19.994 1.00 81.25 149 GLU A C 1
ATOM 977 O O . GLU A 1 150 ? 33.570 20.954 19.870 1.00 82.55 149 GLU A O 1
ATOM 980 N N . GLY A 1 151 ? 35.362 22.071 19.041 1.00 78.18 150 GLY A N 1
ATOM 981 C CA . GLY A 1 151 ? 35.411 21.371 17.749 1.00 75.56 150 GLY A CA 1
ATOM 982 C C . GLY A 1 151 ? 36.245 20.096 17.775 1.00 69.77 150 GLY A C 1
ATOM 983 O O . GLY A 1 151 ? 36.507 19.535 18.849 1.00 69.05 150 GLY A O 1
ATOM 984 N N . GLY A 1 152 ? 36.666 19.655 16.584 1.00 62.48 151 GLY A N 1
ATOM 985 C CA . GLY A 1 152 ? 37.469 18.438 16.393 1.00 56.07 151 GLY A CA 1
ATOM 986 C C . GLY A 1 152 ? 36.736 17.317 15.667 1.00 51.30 151 GLY A C 1
ATOM 987 O O . GLY A 1 152 ? 37.318 16.667 14.794 1.00 48.57 151 GLY A O 1
ATOM 988 N N . SER A 1 153 ? 35.457 17.097 15.995 1.00 44.76 152 SER A N 1
ATOM 989 C CA . SER A 1 153 ? 34.699 16.023 15.357 1.00 38.77 152 SER A CA 1
ATOM 990 C C . SER A 1 153 ? 34.354 16.312 13.894 1.00 36.79 152 SER A C 1
ATOM 991 O O . SER A 1 153 ? 34.263 17.477 13.468 1.00 36.53 152 SER A O 1
ATOM 994 N N . ALA A 1 154 ? 34.190 15.241 13.114 1.00 36.17 153 ALA A N 1
ATOM 995 C CA . ALA A 1 154 ? 33.713 15.351 11.727 1.00 35.78 153 ALA A CA 1
ATOM 996 C C . ALA A 1 154 ? 32.336 16.000 11.708 1.00 35.08 153 ALA A C 1
ATOM 997 O O . ALA A 1 154 ? 32.066 16.843 10.853 1.00 35.39 153 ALA A O 1
ATOM 999 N N . LEU A 1 155 ? 31.476 15.662 12.670 1.00 35.28 154 LEU A N 1
ATOM 1000 C CA . LEU A 1 155 ? 30.136 16.291 12.726 1.00 35.60 154 LEU A CA 1
ATOM 1001 C C . LEU A 1 155 ? 30.208 17.807 12.968 1.00 35.94 154 LEU A C 1
ATOM 1002 O O . LEU A 1 155 ? 29.527 18.579 12.269 1.00 34.86 154 LEU A O 1
ATOM 1007 N N . ALA A 1 156 ? 31.015 18.235 13.938 1.00 33.96 155 ALA A N 1
ATOM 1008 C CA . ALA A 1 156 ? 31.155 19.692 14.212 1.00 35.46 155 ALA A CA 1
ATOM 1009 C C . ALA A 1 156 ? 31.685 20.433 12.970 1.00 37.09 155 ALA A C 1
ATOM 1010 O O . ALA A 1 156 ? 31.167 21.499 12.609 1.00 35.88 155 ALA A O 1
ATOM 1012 N N . ALA A 1 157 ? 32.678 19.832 12.302 1.00 37.22 156 ALA A N 1
ATOM 1013 C CA . ALA A 1 157 ? 33.265 20.387 11.070 1.00 35.80 156 ALA A CA 1
ATOM 1014 C C . ALA A 1 157 ? 32.220 20.492 9.960 1.00 36.45 156 ALA A C 1
ATOM 1015 O O . ALA A 1 157 ? 32.086 21.533 9.325 1.00 35.87 156 ALA A O 1
ATOM 1017 N N . TRP A 1 158 ? 31.464 19.419 9.757 1.00 37.47 157 TRP A N 1
ATOM 1018 C CA . TRP A 1 158 ? 30.391 19.392 8.757 1.00 39.50 157 TRP A CA 1
ATOM 1019 C C . TRP A 1 158 ? 29.300 20.426 9.072 1.00 39.26 157 TRP A C 1
ATOM 1020 O O . TRP A 1 158 ? 28.832 21.137 8.176 1.00 40.67 157 TRP A O 1
ATOM 1031 N N . LEU A 1 159 ? 28.882 20.492 10.329 1.00 39.23 158 LEU A N 1
ATOM 1032 C CA . LEU A 1 159 ? 27.851 21.470 10.719 1.00 40.92 158 LEU A CA 1
ATOM 1033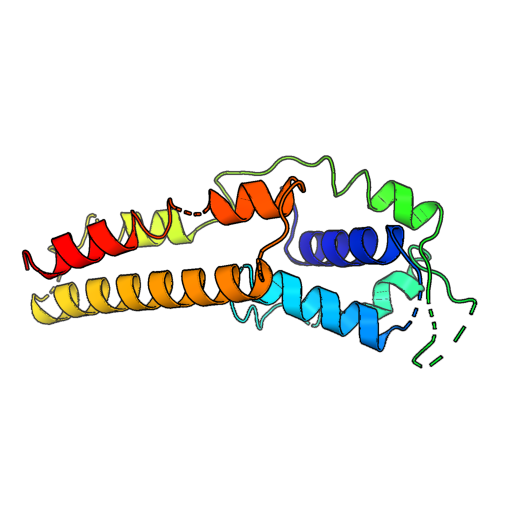 C C . LEU A 1 159 ? 28.322 22.915 10.505 1.00 41.66 158 LEU A C 1
ATOM 1034 O O . LEU A 1 159 ? 27.537 23.730 10.055 1.00 40.53 158 LEU A O 1
ATOM 1039 N N . ASP A 1 160 ? 29.594 23.217 10.806 1.00 41.45 159 ASP A N 1
ATOM 1040 C CA . ASP A 1 160 ? 30.127 24.581 10.608 1.00 41.70 159 ASP A CA 1
ATOM 1041 C C . ASP A 1 160 ? 30.124 24.931 9.126 1.00 41.05 159 ASP A C 1
ATOM 1042 O O . ASP A 1 160 ? 29.785 26.058 8.762 1.00 41.17 159 ASP A O 1
ATOM 1047 N N . HIS A 1 161 ? 30.501 23.956 8.288 1.00 41.01 160 HIS A N 1
ATOM 1048 C CA . HIS A 1 161 ? 30.480 24.110 6.846 1.00 41.13 160 HIS A CA 1
ATOM 1049 C C . HIS A 1 161 ? 29.059 24.279 6.293 1.00 40.50 160 HIS A C 1
ATOM 1050 O O . HIS A 1 161 ? 28.805 25.178 5.478 1.00 39.69 160 HIS A O 1
ATOM 1057 N N . ASP A 1 162 ? 28.143 23.416 6.716 1.00 40.27 161 ASP A N 1
ATOM 1058 C CA . ASP A 1 162 ? 26.764 23.490 6.224 1.00 39.99 161 ASP A CA 1
ATOM 1059 C C . ASP A 1 162 ? 26.106 24.829 6.609 1.00 40.32 161 ASP A C 1
ATOM 1060 O O . ASP A 1 162 ? 25.428 25.434 5.805 1.00 38.92 161 ASP A O 1
ATOM 1073 N N . ALA A 1 164 ? 27.740 27.686 7.150 1.00 39.92 163 ALA A N 1
ATOM 1074 C CA . ALA A 1 164 ? 28.379 28.717 6.314 1.00 39.97 163 ALA A CA 1
ATOM 1075 C C . ALA A 1 164 ? 27.679 28.820 4.939 1.00 40.49 163 ALA A C 1
ATOM 1076 O O . ALA A 1 164 ? 27.399 29.921 4.475 1.00 39.78 163 ALA A O 1
ATOM 1078 N N . LEU A 1 165 ? 27.387 27.683 4.302 1.00 40.29 164 LEU A N 1
ATOM 1079 C 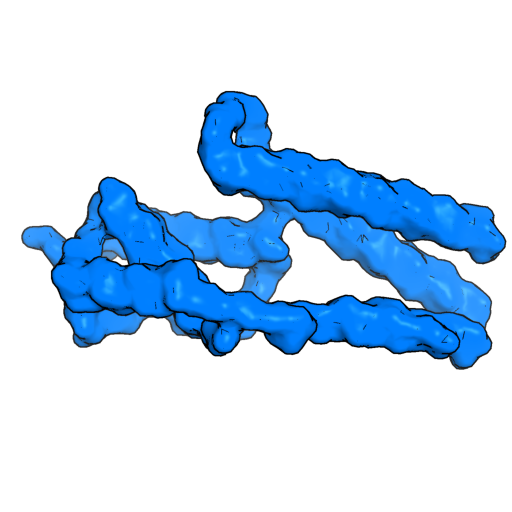CA . LEU A 1 165 ? 26.657 27.670 3.023 1.00 42.02 164 LEU A CA 1
ATOM 1080 C C . LEU A 1 165 ? 25.222 28.171 3.200 1.00 40.56 164 LEU A C 1
ATOM 1081 O O . LEU A 1 165 ? 24.720 28.889 2.340 1.00 43.01 164 LEU A O 1
ATOM 1086 N N . LEU A 1 166 ? 24.559 27.791 4.294 1.00 40.56 165 LEU A N 1
ATOM 1087 C CA . LEU A 1 166 ? 23.216 28.308 4.603 1.00 40.67 165 LEU A CA 1
ATOM 1088 C C . LEU A 1 166 ? 23.192 29.829 4.810 1.00 42.00 165 LEU A C 1
ATOM 1089 O O . LEU A 1 166 ? 22.220 30.468 4.410 1.00 41.16 165 LEU A O 1
ATOM 1094 N N . GLU A 1 167 ? 24.211 30.374 5.484 1.00 39.47 166 GLU A N 1
ATOM 1095 C CA A GLU A 1 167 ? 24.329 31.827 5.678 0.50 41.66 166 GLU A CA 1
ATOM 1096 C CA B GLU A 1 167 ? 24.348 31.837 5.672 0.50 41.27 166 GLU A CA 1
ATOM 1097 C C . GLU A 1 167 ? 24.464 32.543 4.313 1.00 40.42 166 GLU A C 1
ATOM 1098 O O . GLU A 1 167 ? 23.871 33.602 4.108 1.00 40.97 166 GLU A O 1
ATOM 1109 N N . SER A 1 168 ? 25.221 31.942 3.392 1.00 42.29 167 SER A N 1
ATOM 1110 C CA A SER A 1 168 ? 25.363 32.461 2.017 0.50 42.21 167 SER A CA 1
ATOM 1111 C CA B SER A 1 168 ? 25.368 32.439 2.008 0.50 42.77 167 SER A CA 1
ATOM 1112 C C . SER A 1 168 ? 24.029 32.392 1.262 1.00 43.95 167 SER A C 1
ATOM 1113 O O . SER A 1 168 ? 23.665 33.336 0.541 1.00 43.41 167 SER A O 1
ATOM 1118 N N . ARG A 1 169 ? 23.299 31.300 1.426 1.0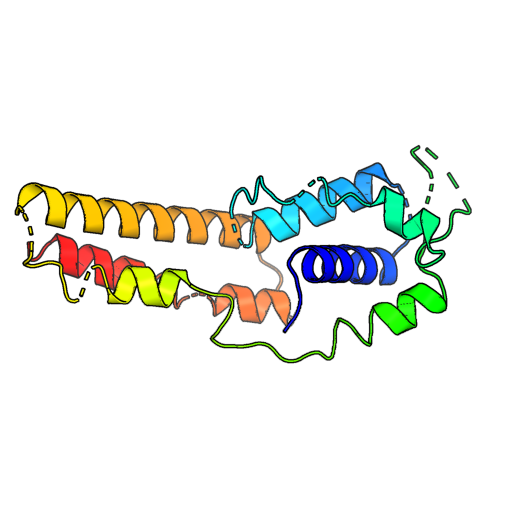0 44.15 168 ARG A N 1
ATOM 1119 C CA . ARG A 1 169 ? 21.974 31.174 0.837 1.00 43.66 168 ARG A CA 1
ATOM 1120 C C . ARG A 1 169 ? 21.003 32.225 1.397 1.00 43.04 168 ARG A C 1
ATOM 1121 O O . ARG A 1 169 ? 20.231 32.806 0.626 1.00 40.84 168 ARG A O 1
ATOM 1129 N N . LEU A 1 170 ? 21.038 32.440 2.707 1.00 42.22 169 LEU A N 1
ATOM 1130 C CA . LEU A 1 170 ? 20.188 33.453 3.363 1.00 43.71 169 LEU A CA 1
ATOM 1131 C C . LEU A 1 170 ? 20.459 34.867 2.782 1.00 42.65 169 LEU A C 1
ATOM 1132 O O . LEU A 1 170 ? 19.513 35.566 2.442 1.00 41.45 169 LEU A O 1
ATOM 1137 N N . ALA A 1 171 ? 21.738 35.229 2.651 1.00 40.32 170 ALA A N 1
ATOM 1138 C CA . ALA A 1 171 ? 22.168 36.525 2.086 1.00 42.98 170 ALA A CA 1
ATOM 1139 C C . ALA A 1 171 ? 21.743 36.658 0.623 1.00 42.51 170 ALA A C 1
ATOM 1140 O O . ALA A 1 171 ? 21.255 37.711 0.199 1.00 40.01 170 ALA A O 1
ATOM 1142 N N . TRP A 1 172 ? 21.891 35.583 -0.150 1.00 39.61 171 TRP A N 1
ATOM 1143 C CA . TRP A 1 172 ? 21.454 35.579 -1.543 1.00 39.79 171 TRP A CA 1
ATOM 1144 C C . TRP A 1 172 ? 19.936 35.805 -1.657 1.00 40.05 171 TRP A C 1
ATOM 1145 O O . TRP A 1 172 ? 19.492 36.615 -2.476 1.00 38.25 171 TRP A O 1
ATOM 1156 N N . LEU A 1 173 ? 19.158 35.099 -0.831 1.00 37.93 172 LEU A N 1
ATOM 1157 C CA . LEU A 1 173 ? 17.688 35.237 -0.810 1.00 40.73 172 LEU A CA 1
ATOM 1158 C C . LEU A 1 173 ? 17.219 36.636 -0.379 1.00 39.52 172 LEU A C 1
ATOM 1159 O O . LEU A 1 173 ? 16.228 37.170 -0.916 1.00 38.25 172 LEU A O 1
ATOM 1164 N N . GLU A 1 174 ? 17.906 37.208 0.602 1.00 40.16 173 GLU A N 1
ATOM 1165 C CA . GLU A 1 174 ? 17.616 38.581 1.051 1.00 40.66 173 GLU A CA 1
ATOM 1166 C C . GLU A 1 174 ? 17.938 39.606 -0.050 1.00 40.77 173 GLU A C 1
ATOM 1167 O O . GLU A 1 174 ? 17.186 40.564 -0.219 1.00 39.64 173 GLU A O 1
ATOM 1173 N N . ASP A 1 175 ? 19.029 39.380 -0.791 1.00 39.01 174 ASP A N 1
ATOM 1174 C CA . ASP A 1 175 ? 19.432 40.215 -1.928 1.00 39.08 174 ASP A CA 1
ATOM 1175 C C . ASP A 1 175 ? 18.317 40.132 -2.988 1.00 38.84 174 ASP A C 1
ATOM 1176 O O . ASP A 1 175 ? 17.786 41.159 -3.416 1.00 36.96 174 ASP A O 1
ATOM 1181 N N . PHE A 1 176 ? 17.940 38.910 -3.353 1.00 36.77 175 PHE A N 1
ATOM 1182 C CA . PHE A 1 176 ? 16.844 38.625 -4.295 1.00 37.42 175 PHE A CA 1
ATOM 1183 C C . PHE A 1 176 ? 15.561 39.347 -3.884 1.00 37.90 175 PHE A C 1
ATOM 1184 O O . PHE A 1 176 ? 14.948 40.064 -4.702 1.00 39.29 175 PHE A O 1
ATOM 1192 N N . ARG A 1 177 ? 15.164 39.181 -2.614 1.00 37.92 176 ARG A N 1
ATOM 1193 C CA . ARG A 1 177 ? 13.947 39.816 -2.096 1.00 37.42 176 ARG A CA 1
ATOM 1194 C C . ARG A 1 177 ? 13.999 41.354 -2.211 1.00 36.32 176 ARG A C 1
ATOM 1195 O O . ARG A 1 177 ? 12.996 42.002 -2.536 1.00 35.35 176 ARG A O 1
ATOM 1203 N N . ALA A 1 178 ? 15.167 41.925 -1.956 1.00 36.28 177 ALA A N 1
ATOM 1204 C CA . ALA A 1 178 ? 15.361 43.388 -2.036 1.00 36.24 177 ALA A CA 1
ATOM 1205 C C . ALA A 1 178 ? 15.321 43.934 -3.484 1.00 34.70 177 ALA A C 1
ATOM 1206 O O . ALA A 1 178 ? 15.088 45.152 -3.700 1.00 34.64 177 ALA A O 1
ATOM 1208 N N . ARG A 1 179 ? 15.563 43.064 -4.473 1.00 34.31 178 ARG A N 1
ATOM 1209 C CA A ARG A 1 179 ? 15.512 43.451 -5.889 0.50 36.24 178 ARG A CA 1
ATOM 1210 C CA B ARG A 1 179 ? 15.510 43.460 -5.900 0.50 36.49 178 ARG A CA 1
ATOM 1211 C C . ARG A 1 179 ? 14.088 43.409 -6.486 1.00 37.43 178 ARG A C 1
ATOM 1212 O O . ARG A 1 179 ? 13.834 43.980 -7.566 1.00 34.60 178 ARG A O 1
ATOM 1227 N N . LEU A 1 180 ? 13.161 42.736 -5.794 1.00 39.30 179 LEU A N 1
ATOM 1228 C CA . LEU A 1 180 ? 11.758 42.640 -6.243 1.00 41.22 179 LEU A CA 1
ATOM 1229 C C . LEU A 1 180 ? 10.990 43.905 -5.893 1.00 43.86 179 LEU A C 1
ATOM 1230 O O . LEU A 1 180 ? 11.340 44.625 -4.955 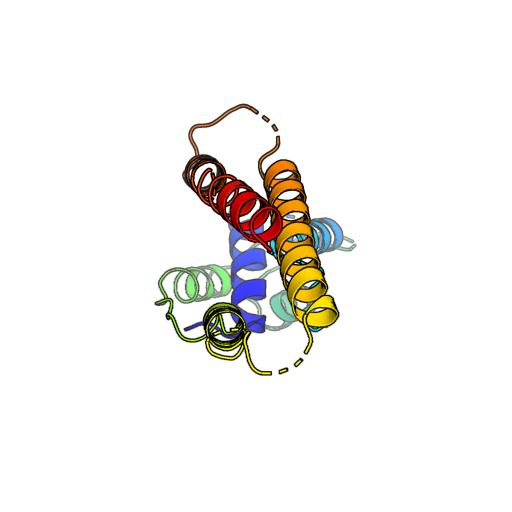1.00 47.61 179 LEU A O 1
#

Solvent-accessible surface area: 10676 Å² total

Radius of gyration: 19.4 Å; Cα contacts (8 Å, |Δi|>4): 129; chains: 1; bounding box: 36×52×45 Å

Sequence (157 aa):
TLTPKEAVRLCALGTIASQPRYSELAGSVRHFTSRIGPSLELGISIELLRYEGLVEAVDALAISAAGRRELHHSLLTARLRPGSDLSKLVVALKRFLGLEAEERAHQIDLLIEGVDSELARLADLRGGEGGSALAAWLDHDALLEESSRLAWLEDFRARRL